Protein AF-A0A9D7X014-F1 (afdb_monomer)

Mean predicted aligned error: 3.74 Å

Solvent-accessible surface area (backbone atoms only — not comparable to full-atom values): 2520 Å² total; per-residue (Å²): 142,54,68,67,65,56,49,54,56,52,52,54,54,46,51,55,50,40,43,72,74,68,43,61,72,93,78,64,86,89,80,90,80,60,99,87,115

Structure (mmCIF, N/CA/C/O backbone):
data_AF-A0A9D7X014-F1
#
_entry.id   AF-A0A9D7X014-F1
#
loop_
_atom_site.group_PDB
_atom_site.id
_atom_site.type_symbol
_atom_site.label_atom_id
_atom_site.label_alt_id
_atom_site.label_comp_id
_atom_site.label_asym_id
_atom_site.label_entity_id
_atom_site.label_seq_id
_atom_site.pdbx_PDB_ins_code
_atom_site.Cartn_x
_atom_site.Cartn_y
_atom_site.Cartn_z
_atom_site.occupancy
_atom_site.B_iso_or_equiv
_atom_site.auth_seq_id
_atom_site.auth_comp_id
_atom_site.auth_asym_id
_atom_site.auth_atom_id
_atom_site.pdbx_PDB_model_num
ATOM 1 N N . MET A 1 1 ? 10.649 -5.943 -16.930 1.00 53.41 1 MET A N 1
ATOM 2 C CA . MET A 1 1 ? 10.383 -4.549 -16.494 1.00 53.41 1 MET A CA 1
ATOM 3 C C . MET A 1 1 ? 9.328 -4.576 -15.378 1.00 53.41 1 MET A C 1
ATOM 5 O O . MET A 1 1 ? 8.256 -4.008 -15.526 1.00 53.41 1 MET A O 1
ATOM 9 N N . ASP A 1 2 ? 9.599 -5.262 -14.259 1.00 77.19 2 ASP A N 1
ATOM 10 C CA . ASP A 1 2 ? 8.509 -5.838 -13.441 1.00 77.19 2 ASP A CA 1
ATOM 11 C C . ASP A 1 2 ? 8.424 -5.336 -11.992 1.00 77.19 2 ASP A C 1
ATOM 13 O O . ASP A 1 2 ? 7.429 -5.585 -11.312 1.00 77.19 2 ASP A O 1
ATOM 17 N N . GLY A 1 3 ? 9.432 -4.610 -11.497 1.00 84.88 3 GLY A N 1
ATOM 18 C CA . GLY A 1 3 ? 9.551 -4.265 -10.072 1.00 84.88 3 GLY A CA 1
ATOM 19 C C . GLY A 1 3 ? 8.329 -3.539 -9.496 1.00 84.88 3 GLY A C 1
ATOM 20 O O . GLY A 1 3 ? 7.803 -3.947 -8.460 1.00 84.88 3 GLY A O 1
ATOM 21 N N . ASN A 1 4 ? 7.814 -2.527 -10.205 1.00 90.12 4 ASN A N 1
ATOM 22 C CA . ASN A 1 4 ? 6.633 -1.771 -9.77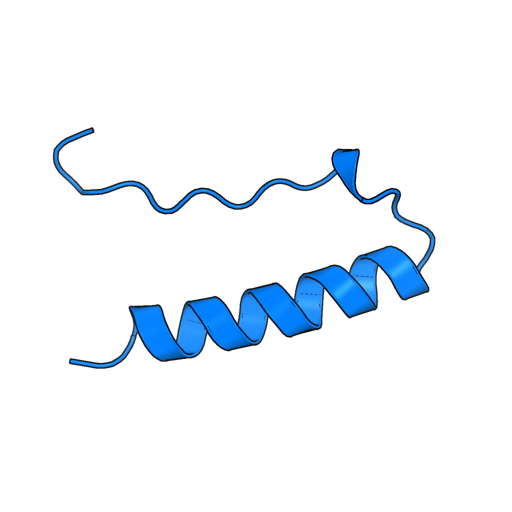3 1.00 90.12 4 ASN A CA 1
ATOM 23 C C . ASN A 1 4 ? 5.372 -2.653 -9.709 1.00 90.12 4 ASN A C 1
ATOM 25 O O . ASN A 1 4 ? 4.602 -2.596 -8.752 1.00 90.12 4 ASN A O 1
ATOM 29 N N . TYR A 1 5 ? 5.180 -3.532 -10.695 1.00 90.94 5 TYR A N 1
ATOM 30 C CA . TYR A 1 5 ? 4.024 -4.426 -10.725 1.00 90.94 5 TYR A CA 1
ATOM 31 C C . TYR A 1 5 ? 4.015 -5.384 -9.523 1.00 90.94 5 TYR A C 1
ATOM 33 O O . TYR A 1 5 ? 2.973 -5.580 -8.891 1.00 90.94 5 TYR A O 1
ATOM 41 N N . TYR A 1 6 ? 5.174 -5.945 -9.164 1.00 94.00 6 TYR A N 1
ATOM 42 C CA . TYR A 1 6 ? 5.312 -6.767 -7.959 1.00 94.00 6 TYR A CA 1
ATOM 43 C C . TYR A 1 6 ? 5.111 -5.959 -6.671 1.00 94.00 6 TYR A C 1
ATOM 45 O O . TYR A 1 6 ? 4.414 -6.427 -5.770 1.00 94.00 6 TYR A O 1
ATOM 53 N N . ALA A 1 7 ? 5.670 -4.751 -6.585 1.00 94.12 7 ALA A N 1
ATOM 54 C CA . ALA A 1 7 ? 5.521 -3.887 -5.416 1.00 94.12 7 ALA A CA 1
ATOM 55 C C . ALA A 1 7 ? 4.050 -3.502 -5.171 1.00 94.12 7 ALA A C 1
ATOM 57 O O . ALA A 1 7 ? 3.560 -3.642 -4.052 1.00 94.12 7 ALA A O 1
ATOM 58 N N . ARG A 1 8 ? 3.303 -3.144 -6.225 1.00 93.06 8 ARG A N 1
ATOM 59 C CA . ARG A 1 8 ? 1.861 -2.846 -6.153 1.00 93.06 8 ARG A CA 1
ATOM 60 C C . ARG A 1 8 ? 1.037 -3.973 -5.540 1.00 93.06 8 ARG A C 1
ATOM 62 O O . ARG A 1 8 ? 0.209 -3.718 -4.670 1.00 93.06 8 ARG A O 1
ATOM 69 N N . ARG A 1 9 ? 1.285 -5.224 -5.943 1.00 94.69 9 ARG A N 1
ATOM 70 C CA . ARG A 1 9 ? 0.571 -6.382 -5.375 1.00 94.69 9 ARG A CA 1
ATOM 71 C C . ARG A 1 9 ? 0.907 -6.6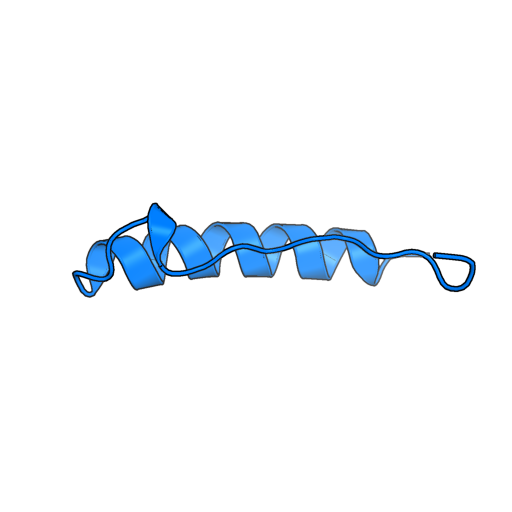04 -3.904 1.00 94.69 9 ARG A C 1
ATOM 73 O O . ARG A 1 9 ? 0.012 -6.899 -3.119 1.00 94.69 9 ARG A O 1
ATOM 80 N N . LYS A 1 10 ? 2.176 -6.437 -3.523 1.00 95.25 10 LYS A N 1
ATOM 81 C CA . LYS A 1 10 ? 2.592 -6.562 -2.119 1.00 95.25 10 LYS A CA 1
ATOM 82 C C . LYS A 1 10 ? 1.943 -5.490 -1.246 1.00 95.25 10 LYS A C 1
ATOM 84 O O . LYS A 1 10 ? 1.429 -5.827 -0.187 1.00 95.25 10 LYS A O 1
ATOM 89 N N . PHE A 1 11 ? 1.896 -4.239 -1.704 1.00 94.94 11 PHE A N 1
ATOM 90 C CA . PHE A 1 11 ? 1.261 -3.159 -0.945 1.00 94.94 11 PHE A CA 1
ATOM 91 C C . PHE A 1 11 ? -0.254 -3.337 -0.800 1.00 94.94 11 PHE A C 1
ATOM 93 O O . PHE A 1 11 ? -0.785 -3.037 0.264 1.00 94.94 11 PHE A O 1
ATOM 100 N N . ALA A 1 12 ? -0.937 -3.907 -1.797 1.00 93.69 12 ALA A N 1
ATOM 101 C CA . ALA A 1 12 ? -2.355 -4.252 -1.669 1.00 93.69 12 ALA A CA 1
ATOM 102 C C . ALA A 1 12 ? -2.606 -5.294 -0.561 1.00 93.69 12 ALA A C 1
ATOM 104 O O . ALA A 1 12 ? -3.481 -5.106 0.280 1.00 93.69 12 ALA A O 1
ATOM 105 N N . LEU A 1 13 ? -1.807 -6.368 -0.515 1.00 96.06 13 LEU A N 1
ATOM 106 C CA . LEU A 1 13 ? -1.907 -7.374 0.551 1.00 96.06 13 LEU A CA 1
ATOM 107 C C . LEU A 1 13 ? -1.529 -6.801 1.920 1.00 96.06 13 LEU A C 1
ATOM 109 O O . LEU A 1 13 ? -2.169 -7.118 2.919 1.00 96.06 13 LEU A O 1
ATOM 113 N N . MET A 1 14 ? -0.508 -5.944 1.960 1.00 96.56 14 MET A N 1
ATOM 114 C CA . MET A 1 14 ? -0.075 -5.283 3.186 1.00 96.56 14 MET A CA 1
ATOM 115 C C . MET A 1 14 ? -1.162 -4.359 3.740 1.00 96.56 14 MET A C 1
ATOM 117 O O . MET A 1 14 ? -1.395 -4.386 4.938 1.00 96.56 14 MET A O 1
ATOM 121 N N . GLY A 1 15 ? -1.875 -3.611 2.891 1.00 95.75 15 GLY A N 1
ATOM 122 C CA . GLY A 1 15 ? -3.020 -2.796 3.3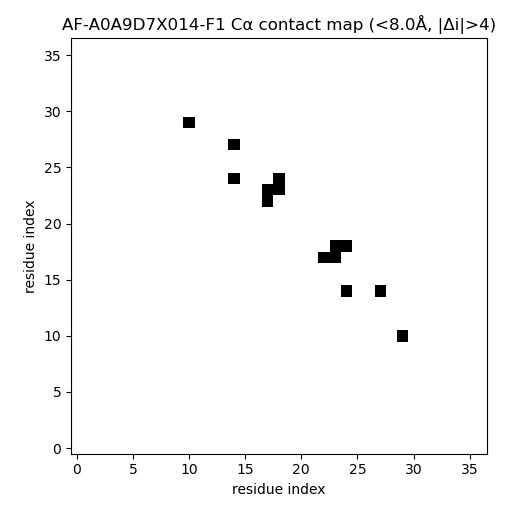13 1.00 95.75 15 GLY A CA 1
ATOM 123 C C . GLY A 1 15 ? -4.089 -3.625 4.030 1.00 95.75 15 GLY A C 1
ATOM 124 O O . GLY A 1 15 ? -4.465 -3.300 5.152 1.00 95.75 15 GLY A O 1
ATOM 125 N N . ASN A 1 16 ? -4.487 -4.758 3.442 1.00 95.12 16 ASN A N 1
ATOM 126 C CA . ASN A 1 16 ? -5.463 -5.666 4.058 1.00 95.12 16 ASN A CA 1
ATOM 127 C C . ASN A 1 16 ? -4.964 -6.252 5.390 1.00 95.12 16 ASN A C 1
ATOM 129 O O . ASN A 1 16 ? -5.741 -6.420 6.326 1.00 95.12 16 ASN A O 1
ATOM 133 N N . LEU A 1 17 ? -3.668 -6.570 5.487 1.00 97.62 17 LEU A N 1
ATOM 134 C CA . LEU A 1 17 ? -3.065 -7.060 6.727 1.00 97.62 17 LEU A CA 1
ATOM 135 C C . LEU A 1 17 ? -3.079 -5.987 7.824 1.00 97.62 17 LEU A C 1
ATOM 137 O O . LEU A 1 17 ? -3.373 -6.295 8.974 1.00 97.62 17 LEU A O 1
ATOM 141 N N . LEU A 1 18 ? -2.771 -4.736 7.481 1.00 97.56 18 LEU A N 1
ATOM 142 C CA . LEU A 1 18 ? -2.784 -3.616 8.425 1.00 97.56 18 LEU A CA 1
ATOM 143 C C . LEU A 1 18 ? -4.206 -3.350 8.940 1.00 97.56 18 LEU A C 1
ATOM 145 O O . LEU A 1 18 ? -4.387 -3.237 10.151 1.00 97.56 18 LEU A O 1
ATOM 149 N N . GLU A 1 19 ? -5.209 -3.359 8.054 1.00 96.50 19 GLU A N 1
ATOM 150 C CA . GLU A 1 19 ? -6.626 -3.284 8.445 1.00 96.50 19 GLU A CA 1
ATOM 151 C C . GLU A 1 19 ? -7.010 -4.441 9.381 1.00 96.50 19 GLU A C 1
ATOM 153 O O . GLU A 1 19 ? -7.632 -4.223 10.420 1.00 96.50 19 GLU A O 1
ATOM 158 N N . HIS A 1 20 ? -6.571 -5.667 9.077 1.00 97.06 20 HIS A N 1
ATOM 159 C CA . HIS A 1 20 ? -6.816 -6.835 9.926 1.00 97.06 20 HIS A CA 1
ATOM 160 C C . HIS A 1 20 ? -6.167 -6.725 11.318 1.00 97.06 20 HIS A C 1
ATOM 162 O O . HIS A 1 20 ? -6.726 -7.214 12.296 1.00 97.06 20 HIS A O 1
ATOM 168 N N . MET A 1 21 ? -5.016 -6.058 11.431 1.00 98.06 21 MET A N 1
ATOM 169 C CA . MET A 1 21 ? -4.351 -5.779 12.711 1.00 98.06 21 MET A CA 1
ATOM 170 C C . MET A 1 21 ? -4.971 -4.595 13.478 1.00 98.06 21 MET A C 1
ATOM 172 O O . MET A 1 21 ? -4.476 -4.242 14.547 1.00 98.06 21 MET A O 1
ATOM 176 N N . GLY A 1 22 ? -6.046 -3.986 12.963 1.00 97.38 22 GLY A N 1
ATOM 177 C CA . GLY A 1 22 ? -6.762 -2.883 13.609 1.00 97.38 22 GLY A CA 1
ATOM 178 C C . GLY A 1 22 ? -6.237 -1.490 13.255 1.00 97.38 22 GLY A C 1
ATOM 179 O O . GLY A 1 22 ? -6.603 -0.516 13.911 1.00 97.38 22 GLY A O 1
ATOM 180 N N . ILE A 1 23 ? -5.382 -1.367 12.235 1.00 97.06 23 ILE A N 1
ATOM 181 C CA . ILE A 1 23 ? -4.944 -0.063 11.733 1.00 97.06 23 ILE A CA 1
ATOM 182 C C . ILE A 1 23 ? -6.022 0.486 10.801 1.00 97.06 23 ILE A C 1
ATOM 184 O O . ILE A 1 23 ? -6.365 -0.128 9.794 1.00 97.06 23 ILE A O 1
ATOM 188 N N . GLU A 1 24 ? -6.545 1.665 11.129 1.00 95.25 24 GLU A N 1
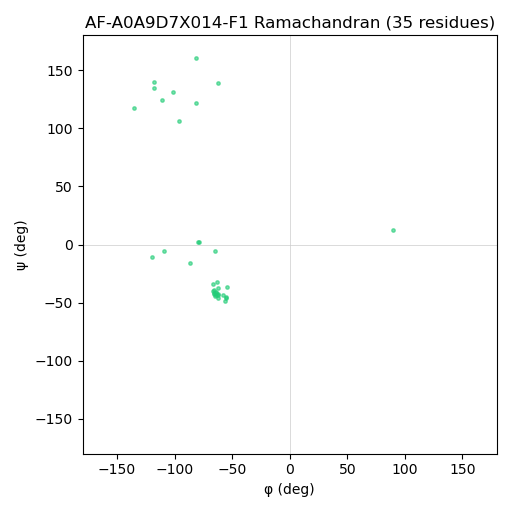ATOM 189 C CA . GLU A 1 24 ? -7.530 2.357 10.296 1.00 95.25 24 GLU A CA 1
ATOM 190 C C . GLU A 1 24 ? -6.944 2.705 8.920 1.00 95.25 24 GLU A C 1
ATOM 192 O O . GLU A 1 24 ? -5.802 3.161 8.810 1.00 95.25 24 GLU A O 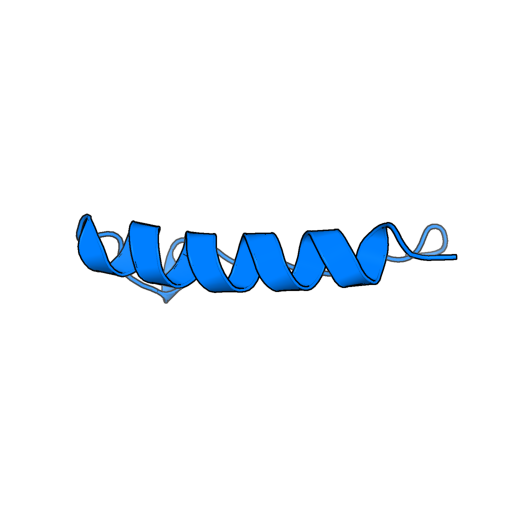1
ATOM 197 N N . ARG A 1 25 ? -7.753 2.532 7.872 1.00 89.06 25 ARG A N 1
ATOM 198 C CA . ARG A 1 25 ? -7.346 2.672 6.466 1.00 89.06 25 ARG A CA 1
ATOM 199 C C . ARG A 1 25 ? -6.693 4.019 6.139 1.00 89.06 25 ARG A C 1
ATOM 201 O O . ARG A 1 25 ? -5.721 4.057 5.393 1.00 89.06 25 ARG A O 1
ATOM 208 N N . ASP A 1 26 ? -7.170 5.101 6.746 1.00 93.19 26 ASP A N 1
ATOM 209 C CA . ASP A 1 26 ? -6.677 6.465 6.499 1.00 93.19 26 ASP A CA 1
ATOM 210 C C . ASP A 1 26 ? -5.367 6.793 7.238 1.00 93.19 26 ASP A C 1
ATOM 212 O O . ASP A 1 26 ? -4.854 7.906 7.161 1.00 93.19 26 ASP A O 1
ATOM 216 N N . ARG A 1 27 ? -4.791 5.836 7.977 1.00 95.31 27 ARG A N 1
ATOM 217 C CA . ARG A 1 27 ? -3.503 6.027 8.666 1.00 95.31 27 ARG A CA 1
ATOM 218 C C . ARG A 1 27 ? -2.299 5.709 7.791 1.00 95.31 27 ARG A C 1
ATOM 220 O O . ARG A 1 27 ? -1.183 6.071 8.158 1.00 95.31 27 ARG A O 1
ATOM 227 N N . VAL A 1 28 ? -2.495 5.016 6.668 1.00 94.19 28 VAL A N 1
ATOM 228 C CA . VAL A 1 28 ? -1.408 4.590 5.780 1.00 94.19 28 VAL A CA 1
ATOM 229 C C . VAL A 1 28 ? -1.784 4.861 4.328 1.00 94.19 28 VAL A C 1
ATOM 231 O O . VAL A 1 28 ? -2.707 4.259 3.787 1.00 94.19 28 VAL A O 1
ATOM 234 N N . HIS A 1 29 ? -1.009 5.722 3.671 1.00 91.88 29 HIS A N 1
ATOM 235 C CA . HIS A 1 29 ? -1.182 6.054 2.260 1.00 91.88 29 HIS A CA 1
ATOM 236 C C . HIS A 1 29 ? 0.053 5.660 1.456 1.00 91.88 29 HIS A C 1
ATOM 238 O O . HIS A 1 29 ? 1.184 5.952 1.842 1.00 91.88 29 HIS A O 1
ATOM 244 N N . PHE A 1 30 ? -0.177 5.025 0.308 1.00 91.06 30 PHE A N 1
ATOM 245 C CA . PHE A 1 30 ? 0.869 4.706 -0.655 1.00 91.06 30 PHE A CA 1
ATOM 246 C C . PHE A 1 30 ? 0.680 5.554 -1.90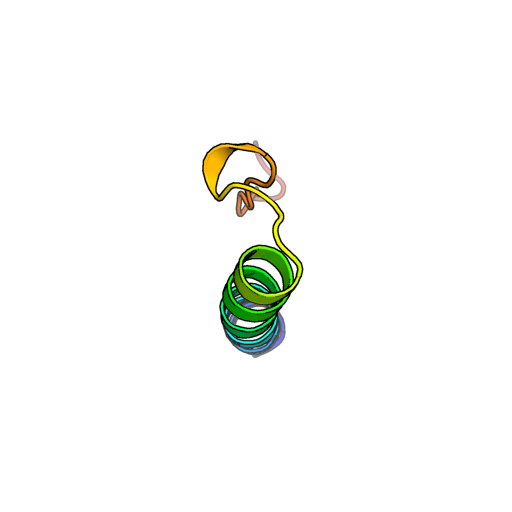5 1.00 91.06 30 PHE A C 1
ATOM 248 O O . PHE A 1 30 ? -0.367 5.497 -2.551 1.00 91.06 30 PHE A O 1
ATOM 255 N N . SER A 1 31 ? 1.718 6.292 -2.269 1.00 91.12 31 SER A N 1
ATOM 256 C CA . SER A 1 31 ? 1.794 7.075 -3.497 1.00 91.12 31 SER A CA 1
ATOM 257 C C . SER A 1 31 ? 2.934 6.553 -4.364 1.00 91.12 31 SER A C 1
ATOM 259 O O . SER A 1 31 ? 3.998 6.168 -3.880 1.00 91.12 31 SER A O 1
ATOM 261 N N . TRP A 1 32 ? 2.684 6.506 -5.669 1.00 90.06 32 TRP A N 1
ATOM 262 C CA . TRP A 1 32 ? 3.702 6.178 -6.658 1.00 90.06 32 TRP A CA 1
ATOM 263 C C . TRP A 1 32 ? 4.247 7.482 -7.196 1.00 90.06 32 TRP A C 1
ATOM 265 O O . TRP A 1 32 ? 3.548 8.149 -7.948 1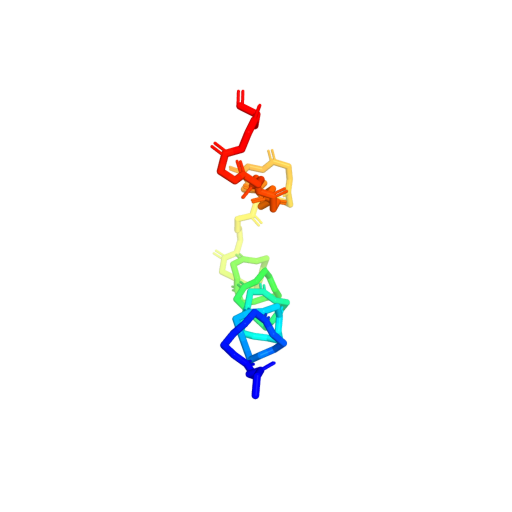.00 90.06 32 TRP A O 1
ATOM 275 N N . ILE A 1 33 ? 5.463 7.817 -6.784 1.00 89.31 33 ILE A N 1
ATOM 276 C CA . ILE A 1 33 ? 6.122 9.055 -7.180 1.00 89.31 33 ILE A CA 1
ATOM 277 C C . ILE A 1 33 ? 7.130 8.737 -8.282 1.00 89.31 33 ILE A C 1
ATOM 279 O O . ILE A 1 33 ? 7.887 7.763 -8.187 1.00 89.31 33 ILE A O 1
ATOM 283 N N . SER A 1 34 ? 7.094 9.513 -9.361 1.00 88.75 34 SER A N 1
ATOM 284 C CA . SER A 1 34 ? 8.079 9.413 -10.441 1.00 88.75 34 SER A CA 1
ATOM 285 C C . SER A 1 34 ? 9.359 10.167 -10.075 1.00 88.75 34 SER A C 1
ATOM 287 O O . SER A 1 34 ? 9.336 11.057 -9.239 1.00 88.75 34 SER A O 1
ATOM 289 N N . SER A 1 35 ? 10.490 9.883 -10.725 1.00 83.19 35 SER A N 1
ATOM 290 C CA . SER A 1 35 ? 11.739 10.618 -10.448 1.00 83.19 35 SER A CA 1
ATOM 291 C C . SER A 1 35 ? 11.709 12.112 -10.816 1.00 83.19 35 SER A C 1
ATOM 293 O O . SER A 1 35 ? 12.705 12.790 -10.587 1.00 83.19 35 SER A O 1
ATOM 295 N N . ALA A 1 36 ? 10.631 12.599 -11.438 1.00 88.50 36 ALA A N 1
ATOM 296 C 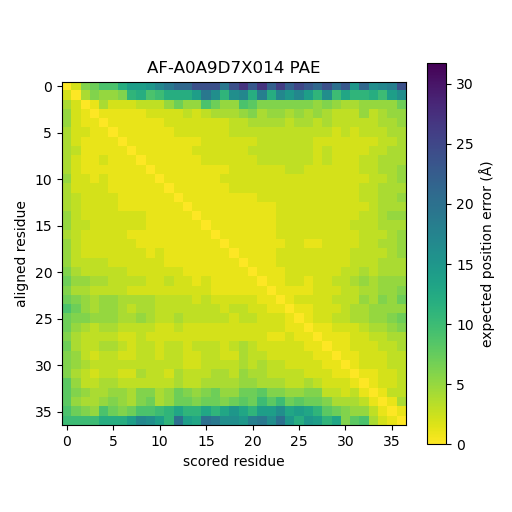CA . ALA A 1 36 ? 10.474 13.979 -11.897 1.00 88.50 36 ALA A CA 1
ATOM 297 C C . ALA A 1 36 ? 9.459 14.800 -11.074 1.00 88.50 36 ALA A C 1
ATOM 299 O O . ALA A 1 36 ? 9.310 15.991 -11.342 1.00 88.50 36 ALA A O 1
ATOM 300 N N . GLU A 1 37 ? 8.754 14.169 -10.131 1.00 70.94 37 GLU A N 1
ATOM 301 C CA . GLU A 1 37 ? 7.970 14.850 -9.083 1.00 70.94 37 GLU A CA 1
ATOM 302 C C . GLU A 1 37 ? 8.882 15.306 -7.941 1.00 70.94 37 GLU A C 1
ATOM 304 O O . GLU A 1 37 ? 8.610 16.398 -7.394 1.00 70.94 37 GLU A O 1
#

pLDDT: mean 91.16, std 8.43, range [53.41, 98.06]

Foldseek 3Di:
DPPVVVVVVVVVVVLVVCVVVVNDN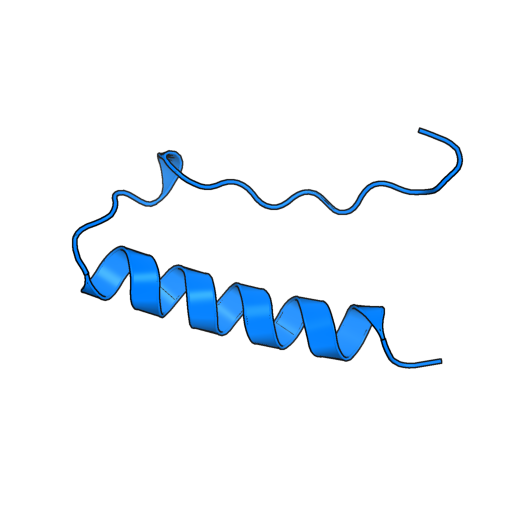VVDDDDDDDPVD

Sequence (37 aa):
MDGNYYARRKFALMGNLLEHMGIERDRVHFSWISSAE

Secondary structure (DSSP, 8-state):
--HHHHHHHHHHHHHHHHHHTT--GGG-------TT-

Radius of gyration: 11.99 Å; Cα contacts (8 Å, |Δi|>4): 7; chains: 1; bounding box: 19×22×30 Å